Protein AF-A0A1I8ASK4-F1 (afdb_monomer)

Secondary structure (DSSP, 8-state):
------HHHHHHHHTSHHHHHHHH-TTS--EEEEEPHHHHHH-GGGGG--HHHHHTTEESS--GGGTTTPPPSSSEEEEEBTTS-EEEEEEEEEETTEEEEEETTEEBPPGGGS-SEEEETTEEEEEESS---SS--GGGTT-EEETTTTEEPPSS---GGGG-

InterPro domains:
  IPR036378 FAS1 domain superfamily [SSF82153] (8-95)

Radius of gyration: 15.22 Å; Cα contacts (8 Å, |Δi|>4): 327; chains: 1; bounding box: 35×31×41 Å

Nearest PDB structures (foldseek):
  7a3r-assembly1_A  TM=2.514E-01  e=4.918E+00  dengue virus type 1
  1of5-assembly1_B  TM=2.616E-01  e=4.077E+00  Saccharomyces cerevisiae

Sequence (164 aa):
MMMVLSHTFRSTCEFFQTCQSYLRDGNAPITVFAPVNDVFLYQPNLMYMTQTELLNHIANSQVPDIALGKRWPKQTLVRTSVQNGYIFITQFENNPGNYSYFANAGRICNHESGYSGMISGQQYLYKVCSPMGNQPYLGTALSLVNDAKGEAFPTTVVKFEDLS

Solvent-accessible surface area (backbone atoms only — not comparable to full-atom values): 9241 Å² total; per-residue (Å²): 126,76,72,89,62,32,69,58,52,45,55,54,32,65,73,34,66,72,50,39,49,61,68,67,41,39,75,45,48,23,22,36,53,44,45,36,58,67,33,43,72,80,40,56,68,66,71,70,56,49,72,68,62,56,32,48,34,26,30,62,43,65,67,67,51,73,70,67,67,55,86,65,100,52,41,24,43,38,42,47,13,72,68,77,41,72,35,29,37,31,54,43,75,81,46,97,90,40,72,48,43,24,45,12,50,7,36,43,41,64,64,91,73,78,73,29,59,52,73,30,81,41,24,39,33,34,42,17,64,34,70,64,64,89,44,60,45,75,93,51,68,64,34,53,30,40,68,91,73,75,48,73,53,72,77,55,80,81,51,79,79,77,76,115

Organism: NCBI:txid37863

Structure (mmCIF, N/CA/C/O backbone):
data_AF-A0A1I8ASK4-F1
#
_entry.id   AF-A0A1I8ASK4-F1
#
loop_
_atom_site.group_PDB
_atom_site.id
_atom_site.type_symbol
_atom_site.label_atom_id
_atom_site.label_alt_id
_atom_site.label_comp_id
_atom_site.label_asym_id
_atom_site.label_entity_id
_atom_site.label_seq_id
_atom_site.pdbx_PDB_ins_code
_atom_site.Cartn_x
_atom_site.Cartn_y
_atom_site.Cartn_z
_atom_site.occupancy
_atom_site.B_iso_or_equiv
_atom_site.auth_seq_id
_atom_site.auth_comp_id
_atom_site.auth_asym_id
_atom_site.auth_atom_id
_atom_site.pdbx_PDB_model_num
ATOM 1 N N . MET A 1 1 ? 0.583 -14.634 13.566 1.00 41.59 1 MET A N 1
ATOM 2 C CA . MET A 1 1 ? 1.734 -13.729 13.352 1.00 41.59 1 MET A CA 1
ATOM 3 C C . MET A 1 1 ? 1.151 -12.375 12.982 1.00 41.59 1 MET A C 1
ATOM 5 O O . MET A 1 1 ? 0.208 -12.367 12.211 1.00 41.59 1 MET A O 1
ATOM 9 N N . MET A 1 2 ? 1.569 -11.284 13.625 1.00 47.88 2 MET A N 1
ATOM 10 C CA . MET A 1 2 ? 0.998 -9.945 13.408 1.00 47.88 2 MET A CA 1
ATOM 11 C C . MET A 1 2 ? 1.926 -9.157 12.479 1.00 47.88 2 MET A C 1
ATOM 13 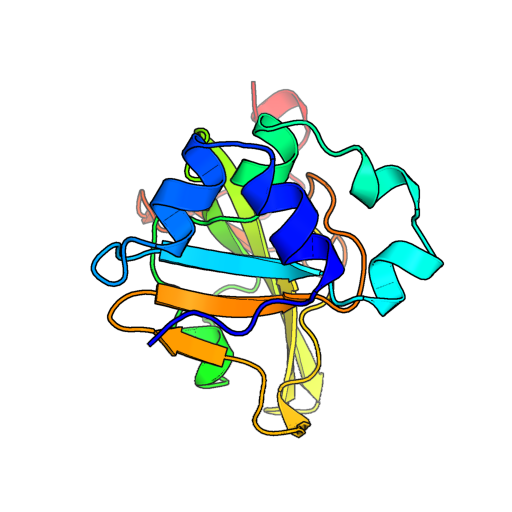O O . MET A 1 2 ? 3.145 -9.248 12.610 1.00 47.88 2 MET A O 1
ATOM 17 N N . MET A 1 3 ? 1.352 -8.417 11.535 1.00 57.53 3 MET A N 1
ATOM 18 C CA . MET A 1 3 ? 2.073 -7.594 10.565 1.00 57.53 3 MET A CA 1
ATOM 19 C C . MET A 1 3 ? 2.966 -6.553 11.279 1.00 57.53 3 MET A C 1
ATOM 21 O O . MET A 1 3 ? 2.481 -5.805 12.130 1.00 57.53 3 MET A O 1
ATOM 25 N N . VAL A 1 4 ? 4.272 -6.500 10.969 1.00 63.25 4 VAL A N 1
ATOM 26 C CA . VAL A 1 4 ? 5.210 -5.554 11.616 1.00 63.25 4 VAL A CA 1
ATOM 27 C C . VAL A 1 4 ? 5.139 -4.197 10.920 1.00 63.25 4 VAL A C 1
ATOM 29 O O . VAL A 1 4 ? 5.951 -3.843 10.063 1.00 63.25 4 VAL A O 1
ATOM 32 N N . LEU A 1 5 ? 4.111 -3.445 11.289 1.00 64.12 5 LEU A N 1
ATOM 33 C CA . LEU A 1 5 ? 3.916 -2.058 10.890 1.00 64.12 5 LEU A CA 1
ATOM 34 C C . LEU A 1 5 ? 4.902 -1.126 11.598 1.00 64.12 5 LEU A C 1
ATOM 36 O O . LEU A 1 5 ? 5.465 -1.462 12.643 1.00 64.12 5 LEU A O 1
ATOM 40 N N . SER A 1 6 ? 5.082 0.073 11.042 1.00 75.75 6 SER A N 1
ATOM 41 C CA . SER A 1 6 ? 5.744 1.150 11.772 1.00 75.75 6 SER A CA 1
ATOM 42 C C . SER A 1 6 ? 4.950 1.457 13.047 1.00 75.75 6 SER A C 1
ATOM 44 O O . SER A 1 6 ? 3.719 1.358 13.059 1.00 75.75 6 SER A O 1
ATOM 46 N N . HIS A 1 7 ? 5.651 1.769 14.139 1.00 80.19 7 HIS A N 1
ATOM 47 C CA . HIS A 1 7 ? 5.015 1.983 15.440 1.00 80.19 7 HIS A CA 1
ATOM 48 C C . HIS A 1 7 ? 3.944 3.075 15.345 1.00 80.19 7 HIS A C 1
ATOM 50 O O . HIS A 1 7 ? 2.821 2.872 15.794 1.00 80.19 7 HIS A O 1
ATOM 56 N N . THR A 1 8 ? 4.261 4.185 14.674 1.00 82.88 8 THR A N 1
ATOM 57 C CA . THR A 1 8 ? 3.343 5.320 14.539 1.00 82.88 8 THR A CA 1
ATOM 58 C C . THR A 1 8 ? 2.114 4.970 13.702 1.00 82.88 8 THR A C 1
ATOM 60 O O . THR A 1 8 ? 0.997 5.201 14.154 1.00 82.88 8 THR A O 1
ATOM 63 N N . PHE A 1 9 ? 2.281 4.339 12.532 1.00 84.75 9 PHE A N 1
ATOM 64 C CA . PHE A 1 9 ? 1.138 3.948 11.697 1.00 84.75 9 PHE A CA 1
ATOM 65 C C . PHE A 1 9 ? 0.241 2.921 12.395 1.00 84.75 9 PHE A C 1
ATOM 67 O O . PHE A 1 9 ? -0.986 3.002 12.323 1.00 84.75 9 PHE A O 1
ATOM 74 N N . ARG A 1 10 ? 0.850 1.973 13.117 1.00 84.69 10 ARG A N 1
ATOM 75 C CA . ARG A 1 10 ? 0.113 1.009 13.933 1.00 84.69 10 ARG A CA 1
ATOM 76 C C . ARG A 1 10 ? -0.721 1.715 14.997 1.00 84.69 10 ARG A C 1
ATOM 78 O O . ARG A 1 10 ? -1.899 1.400 15.111 1.00 84.69 10 ARG A O 1
ATOM 85 N N . SER A 1 11 ? -0.145 2.667 15.732 1.00 85.69 11 SER A N 1
ATOM 86 C CA . SER A 1 11 ? -0.875 3.430 16.751 1.00 85.69 11 SER A CA 1
ATOM 87 C C . SER A 1 11 ? -2.043 4.221 16.155 1.00 85.69 11 SER A C 1
ATOM 89 O O . SER A 1 11 ? -3.139 4.182 16.709 1.00 85.69 11 SER A O 1
ATOM 91 N N . THR A 1 12 ? -1.857 4.865 14.996 1.00 85.38 12 THR A N 1
ATOM 92 C CA . THR A 1 12 ? -2.951 5.557 14.289 1.00 85.38 12 THR A CA 1
ATOM 93 C C . THR A 1 12 ? -4.065 4.585 13.878 1.00 85.38 12 THR A C 1
ATOM 95 O O . THR A 1 12 ? -5.243 4.907 14.002 1.00 85.38 12 THR A O 1
ATOM 98 N N . CYS A 1 13 ? -3.724 3.366 13.451 1.00 86.06 13 CYS A N 1
ATOM 99 C CA . CYS A 1 13 ? -4.704 2.335 13.096 1.00 86.06 13 CYS A CA 1
ATOM 100 C C . CYS A 1 13 ? -5.394 1.680 14.288 1.00 86.06 13 CYS A C 1
ATOM 102 O O . CYS A 1 13 ? -6.577 1.358 14.203 1.00 86.06 13 CYS A O 1
ATOM 104 N N . GLU A 1 14 ? -4.707 1.528 15.417 1.00 86.38 14 GLU A N 1
ATOM 105 C CA . GLU A 1 14 ? -5.304 1.017 16.652 1.00 86.38 14 GLU A CA 1
ATOM 106 C C . GLU A 1 14 ? -6.364 1.966 17.232 1.00 86.38 14 GLU A C 1
ATOM 108 O O . GLU A 1 14 ? -7.246 1.498 17.951 1.00 86.38 14 GLU A O 1
ATOM 113 N N . PHE A 1 15 ? -6.338 3.255 16.873 1.00 86.94 15 PHE A N 1
ATOM 114 C CA . PHE A 1 15 ? -7.379 4.216 17.246 1.00 86.94 15 PHE A CA 1
ATOM 115 C C . PHE A 1 15 ? -8.739 3.920 16.587 1.00 86.94 15 PHE A C 1
ATOM 117 O O . PHE A 1 15 ? -9.784 4.216 17.164 1.00 86.94 15 PHE A O 1
ATOM 124 N N . PHE A 1 16 ? -8.748 3.304 15.399 1.00 89.69 16 PHE A N 1
ATOM 125 C CA . PHE A 1 16 ? -9.970 3.001 14.652 1.00 89.69 16 PHE A CA 1
ATOM 126 C C . PHE A 1 16 ? -10.240 1.496 14.617 1.00 89.69 16 PHE A C 1
ATOM 128 O O . PHE A 1 16 ? -9.511 0.732 13.981 1.00 89.69 16 PHE A O 1
ATOM 135 N N . GLN A 1 17 ? -11.352 1.065 15.221 1.00 88.62 17 GLN A N 1
ATOM 136 C CA . GLN A 1 17 ? -11.724 -0.353 15.303 1.00 88.62 17 GLN A CA 1
ATOM 137 C C . GLN A 1 17 ? -11.776 -1.038 13.925 1.00 88.62 17 GLN A C 1
ATOM 139 O O . GLN A 1 17 ? -11.321 -2.172 13.787 1.00 88.62 17 GLN A O 1
ATOM 144 N N . THR A 1 18 ? -12.263 -0.338 12.897 1.00 87.44 18 THR A N 1
ATOM 145 C CA . THR A 1 18 ? -12.324 -0.839 11.514 1.00 87.44 18 THR A CA 1
ATOM 146 C C . THR A 1 18 ? -10.940 -1.067 10.911 1.00 87.44 18 THR A C 1
ATOM 148 O O . THR A 1 18 ? -10.717 -2.051 10.219 1.00 87.44 18 THR A O 1
ATOM 151 N N . CYS A 1 19 ? -9.982 -0.174 11.162 1.00 86.62 19 CYS A N 1
ATOM 152 C CA . CYS A 1 19 ? -8.622 -0.365 10.663 1.00 86.62 19 CYS A CA 1
ATOM 153 C C . CYS A 1 19 ? -7.955 -1.542 11.391 1.00 86.62 19 CYS A C 1
ATOM 155 O O . CYS A 1 19 ? -7.345 -2.418 10.773 1.00 86.62 19 CYS A O 1
ATOM 157 N N . GLN A 1 20 ? -8.151 -1.616 12.708 1.00 87.06 20 GLN A N 1
ATOM 158 C CA . GLN A 1 20 ? -7.636 -2.704 13.525 1.00 87.06 20 GLN A CA 1
ATOM 159 C C . GLN A 1 20 ? -8.186 -4.078 13.108 1.00 87.06 20 GLN A C 1
ATOM 161 O O . GLN A 1 20 ? -7.427 -5.050 13.127 1.00 87.06 20 GLN A O 1
ATOM 166 N N . SER A 1 21 ? -9.466 -4.188 12.733 1.00 87.12 21 SER A N 1
ATOM 167 C CA . SER A 1 21 ? -10.044 -5.464 12.294 1.00 87.12 21 SER A CA 1
ATOM 168 C C . SER A 1 21 ? -9.383 -5.972 11.014 1.00 87.12 21 SER A C 1
ATOM 170 O O . SER A 1 21 ? -8.989 -7.137 10.976 1.00 87.12 21 SER A O 1
ATOM 172 N N . TYR A 1 22 ? -9.151 -5.096 10.028 1.00 86.88 22 TYR A N 1
ATOM 173 C CA . TYR A 1 22 ? -8.421 -5.460 8.811 1.00 86.88 22 TYR A CA 1
ATOM 174 C C . TYR A 1 22 ? -7.011 -5.955 9.120 1.00 86.88 22 TYR A C 1
ATOM 176 O O . TYR A 1 22 ? -6.614 -6.990 8.606 1.00 86.88 22 TYR A O 1
ATOM 184 N N . LEU A 1 23 ? -6.256 -5.289 9.997 1.00 82.88 23 LEU A N 1
ATOM 185 C CA . LEU A 1 23 ? -4.889 -5.723 10.321 1.00 82.88 23 LEU A CA 1
ATOM 186 C C . LEU A 1 23 ? -4.810 -7.020 11.139 1.00 82.88 23 LEU A C 1
ATOM 188 O O . LEU A 1 23 ? -3.769 -7.679 11.156 1.00 82.88 23 LEU A O 1
ATOM 192 N N . ARG A 1 24 ? -5.869 -7.359 11.880 1.00 84.06 24 ARG A N 1
ATOM 193 C CA . ARG A 1 24 ? -5.921 -8.577 12.701 1.00 84.06 24 ARG A CA 1
ATOM 194 C C . ARG A 1 24 ? -6.422 -9.788 11.922 1.00 84.06 24 ARG A C 1
ATOM 196 O O . ARG A 1 24 ? -6.080 -10.912 12.293 1.00 84.06 24 ARG A O 1
ATOM 203 N N . ASP A 1 25 ? -7.199 -9.579 10.864 1.00 82.94 25 ASP A N 1
ATOM 204 C CA . ASP A 1 25 ? -7.718 -10.658 10.028 1.00 82.94 25 ASP A CA 1
ATOM 205 C C . ASP A 1 25 ? -6.665 -11.182 9.042 1.00 82.94 25 ASP A C 1
ATOM 207 O O . ASP A 1 25 ? -6.680 -10.874 7.852 1.00 82.94 25 ASP A O 1
ATOM 211 N N . GLY A 1 26 ? -5.756 -12.030 9.524 1.00 75.56 26 GLY A N 1
ATOM 212 C CA . GLY A 1 26 ? -4.703 -12.635 8.699 1.00 75.56 26 GLY A CA 1
ATOM 213 C C . GLY A 1 26 ? -5.193 -13.475 7.507 1.00 75.56 26 GLY A C 1
ATOM 214 O O . GLY A 1 26 ? -4.368 -13.872 6.684 1.00 75.56 26 GLY A O 1
ATOM 215 N N . ASN A 1 27 ? -6.497 -13.746 7.388 1.00 82.31 27 ASN A N 1
ATOM 216 C CA . ASN A 1 27 ? -7.078 -14.440 6.238 1.00 82.31 27 ASN A CA 1
ATOM 217 C C . ASN A 1 27 ? -7.623 -13.482 5.170 1.00 82.31 27 ASN A C 1
ATOM 219 O O . ASN A 1 27 ? -7.941 -13.936 4.072 1.00 82.31 27 ASN A O 1
ATOM 223 N N . ALA A 1 28 ? -7.710 -12.181 5.455 1.00 83.31 28 ALA A N 1
ATOM 224 C CA . ALA A 1 28 ? -8.161 -11.191 4.489 1.00 83.31 28 ALA A CA 1
ATOM 225 C C . ALA A 1 28 ? -7.140 -11.048 3.338 1.00 83.31 28 ALA A C 1
ATOM 227 O O . ALA A 1 28 ? -5.967 -10.763 3.601 1.00 83.31 28 ALA A O 1
ATOM 228 N N . PRO A 1 29 ? -7.548 -11.199 2.063 1.00 88.12 29 PRO A N 1
ATOM 229 C CA . PRO A 1 29 ? -6.659 -11.064 0.910 1.00 88.12 29 PRO A CA 1
ATOM 230 C C . PRO A 1 29 ? -6.415 -9.586 0.566 1.00 88.12 29 PRO A C 1
ATOM 232 O O . PRO A 1 29 ? -6.837 -9.097 -0.479 1.00 88.12 29 PRO A O 1
ATOM 235 N N . ILE A 1 30 ? -5.745 -8.859 1.460 1.00 89.88 30 ILE A N 1
ATOM 236 C CA . ILE A 1 30 ? -5.521 -7.409 1.357 1.00 89.88 30 ILE A CA 1
ATOM 237 C C . ILE A 1 30 ? -4.044 -7.055 1.170 1.00 89.88 30 ILE A C 1
ATOM 239 O O . ILE A 1 30 ? -3.144 -7.846 1.467 1.00 89.88 30 ILE A O 1
ATOM 243 N N . THR A 1 31 ? -3.794 -5.824 0.725 1.00 90.75 31 THR A N 1
ATOM 244 C CA . THR A 1 31 ? -2.453 -5.229 0.695 1.00 90.75 31 THR A CA 1
ATOM 245 C C . THR A 1 31 ? -2.448 -3.920 1.470 1.00 90.75 31 THR A C 1
ATOM 247 O O . THR A 1 31 ? -3.224 -3.023 1.168 1.00 90.75 31 THR A O 1
ATOM 250 N N . VAL A 1 32 ? -1.558 -3.787 2.446 1.00 91.06 32 VAL A N 1
ATOM 251 C CA . VAL A 1 32 ? -1.404 -2.601 3.290 1.00 91.06 32 VAL A CA 1
ATOM 252 C C . VAL A 1 32 ? -0.182 -1.810 2.832 1.00 91.06 32 VAL A C 1
ATOM 254 O O . VAL A 1 32 ? 0.914 -2.359 2.736 1.00 91.06 32 VAL A O 1
ATOM 257 N N . PHE A 1 33 ? -0.350 -0.513 2.593 1.00 91.00 33 PHE A N 1
ATOM 258 C CA . PHE A 1 33 ? 0.721 0.433 2.283 1.00 91.00 33 PHE A CA 1
ATOM 259 C C . PHE A 1 33 ? 0.989 1.320 3.500 1.00 91.00 33 PHE A C 1
ATOM 261 O O . PHE A 1 33 ? 0.333 2.341 3.697 1.00 91.00 33 PHE A O 1
ATOM 268 N N . ALA A 1 34 ? 1.945 0.928 4.340 1.00 90.00 34 ALA A N 1
ATOM 269 C CA . ALA A 1 34 ? 2.195 1.578 5.624 1.00 90.00 34 ALA A CA 1
ATOM 270 C C . ALA A 1 34 ? 3.372 2.564 5.555 1.00 90.00 34 ALA A C 1
ATOM 272 O O . ALA A 1 34 ? 4.509 2.130 5.339 1.00 90.00 34 ALA A O 1
ATOM 273 N N . PRO A 1 35 ? 3.159 3.868 5.799 1.00 90.00 35 PRO A N 1
ATOM 274 C CA . PRO A 1 35 ? 4.245 4.823 5.967 1.00 90.00 35 PRO A CA 1
ATOM 275 C C . PRO A 1 35 ? 5.205 4.417 7.093 1.00 90.00 35 PRO A C 1
ATOM 277 O O . PRO A 1 35 ? 4.783 3.970 8.166 1.00 90.00 35 PRO A O 1
ATOM 280 N N . VAL A 1 36 ? 6.510 4.567 6.868 1.00 88.50 36 VAL A N 1
ATOM 281 C CA . VAL A 1 36 ? 7.527 4.380 7.918 1.00 88.50 36 VAL A CA 1
ATOM 282 C C . VAL A 1 36 ? 7.528 5.553 8.897 1.00 88.50 36 VAL A C 1
ATOM 284 O O . VAL A 1 36 ? 7.038 6.632 8.573 1.00 88.50 36 VAL A O 1
ATOM 287 N N . ASN A 1 37 ? 8.099 5.355 10.090 1.00 85.88 37 ASN A N 1
ATOM 288 C CA . ASN A 1 37 ? 8.135 6.378 11.142 1.00 85.88 37 ASN A CA 1
ATOM 289 C C . ASN A 1 37 ? 8.701 7.720 10.639 1.00 85.88 37 ASN A C 1
ATOM 291 O O . ASN A 1 37 ? 8.152 8.765 10.972 1.00 85.88 37 ASN A O 1
ATOM 295 N N . ASP A 1 38 ? 9.726 7.689 9.783 1.00 84.69 38 ASP A N 1
ATOM 296 C CA . ASP A 1 38 ? 10.369 8.894 9.245 1.00 84.69 38 ASP A CA 1
ATOM 297 C C . ASP A 1 38 ? 9.400 9.775 8.447 1.00 84.69 38 ASP A C 1
ATOM 299 O O . ASP A 1 38 ? 9.481 10.999 8.501 1.00 84.69 38 ASP A O 1
ATOM 303 N N . VAL A 1 39 ? 8.415 9.180 7.765 1.00 85.88 39 VAL A N 1
ATOM 304 C CA . VAL A 1 39 ? 7.399 9.942 7.022 1.00 85.88 39 VAL A CA 1
ATOM 305 C C . VAL A 1 39 ? 6.572 10.814 7.970 1.00 85.88 39 VAL A C 1
ATOM 307 O O . VAL A 1 39 ? 6.237 11.943 7.622 1.00 85.88 39 VAL A O 1
ATOM 310 N N . PHE A 1 40 ? 6.304 10.343 9.190 1.00 85.62 40 PHE A N 1
ATOM 311 C CA . PHE A 1 40 ? 5.589 11.118 10.208 1.00 85.62 40 PHE A CA 1
ATOM 312 C C . PHE A 1 40 ? 6.441 12.238 10.818 1.00 85.62 40 PHE A C 1
ATOM 314 O O . PHE A 1 40 ? 5.878 13.181 11.366 1.00 85.62 40 PHE A O 1
ATOM 321 N N . LEU A 1 41 ? 7.776 12.165 10.721 1.00 84.38 41 LEU A N 1
ATOM 322 C CA . LEU A 1 41 ? 8.660 13.254 11.153 1.00 84.38 41 LEU A CA 1
ATOM 323 C C . LEU A 1 41 ? 8.594 14.435 10.179 1.00 84.38 41 LEU A C 1
ATOM 325 O O . LEU A 1 41 ? 8.554 15.584 10.609 1.00 84.38 41 LEU A O 1
ATOM 329 N N . TYR A 1 42 ? 8.553 14.152 8.874 1.00 80.81 42 TYR A N 1
ATOM 330 C CA . TYR A 1 42 ? 8.489 15.185 7.836 1.00 80.81 42 TYR A CA 1
ATOM 331 C C . TYR A 1 42 ? 7.061 15.656 7.536 1.00 80.81 42 TYR A C 1
ATOM 333 O O . TYR A 1 42 ? 6.876 16.800 7.130 1.00 80.81 42 TYR A O 1
ATOM 341 N N . GLN A 1 43 ? 6.057 14.801 7.754 1.00 85.00 43 GLN A N 1
ATOM 342 C CA . GLN A 1 43 ? 4.640 15.116 7.575 1.00 85.00 43 GLN A CA 1
ATOM 343 C C . GLN A 1 43 ? 3.844 14.742 8.841 1.00 85.00 43 GLN A C 1
ATOM 345 O O . GLN A 1 43 ? 3.121 13.740 8.855 1.00 85.00 43 GLN A O 1
ATOM 350 N N . PRO A 1 44 ? 3.930 15.551 9.913 1.00 84.31 44 PRO A N 1
ATOM 351 C CA . PRO A 1 44 ? 3.295 15.247 11.200 1.00 84.31 44 PRO A CA 1
ATOM 352 C C . PRO A 1 44 ? 1.766 15.175 11.120 1.00 84.31 44 PRO A C 1
ATOM 354 O O . PRO A 1 44 ? 1.138 14.465 11.902 1.00 84.31 44 PRO A O 1
ATOM 357 N N . ASN A 1 45 ? 1.162 15.835 10.127 1.00 85.75 45 ASN A N 1
ATOM 358 C CA . ASN A 1 45 ? -0.282 15.801 9.889 1.00 85.75 45 ASN A CA 1
ATOM 359 C C . ASN A 1 45 ? -0.816 14.379 9.643 1.00 85.75 45 ASN A C 1
ATOM 361 O O . ASN A 1 45 ? -1.983 14.118 9.919 1.00 85.75 45 ASN A O 1
ATOM 365 N N . LEU A 1 46 ? 0.033 13.441 9.200 1.00 84.38 46 LEU A N 1
ATOM 366 C CA . LEU A 1 46 ? -0.352 12.037 9.022 1.00 84.38 46 LEU A CA 1
ATOM 367 C C . LEU A 1 46 ? -0.726 11.340 10.337 1.00 84.38 46 LEU A C 1
ATOM 369 O O . LEU A 1 46 ? -1.424 10.331 10.314 1.00 84.38 46 LEU A O 1
ATOM 373 N N . MET A 1 47 ? -0.300 11.859 11.493 1.00 83.38 47 MET A N 1
ATOM 374 C CA . MET A 1 47 ? -0.747 11.318 12.782 1.00 83.38 47 MET A CA 1
ATOM 375 C C . MET A 1 47 ? -2.242 11.561 13.032 1.00 83.38 47 MET A C 1
ATOM 377 O O . MET A 1 47 ? -2.850 10.827 13.806 1.00 83.38 47 MET A O 1
ATOM 381 N N . TYR A 1 48 ? -2.827 12.557 12.362 1.00 86.94 48 TYR A N 1
ATOM 382 C CA . TYR A 1 48 ? -4.221 12.975 12.517 1.00 86.94 48 TYR A CA 1
ATOM 383 C C . TYR A 1 48 ? -5.110 12.524 11.352 1.00 86.94 48 TYR A C 1
ATOM 385 O O . TYR A 1 48 ? -6.170 13.108 11.133 1.00 86.94 48 TYR A O 1
ATOM 393 N N . MET A 1 49 ? -4.686 11.502 10.600 1.00 88.62 49 MET A N 1
ATOM 394 C CA . MET A 1 49 ? -5.510 10.927 9.539 1.00 88.62 49 MET A CA 1
ATOM 395 C C . MET A 1 49 ? -6.866 10.480 10.084 1.00 88.62 49 MET A C 1
ATOM 397 O O . MET A 1 49 ? -6.972 9.819 11.121 1.00 88.62 49 MET A O 1
ATOM 401 N N . THR A 1 50 ? -7.909 10.808 9.337 1.00 90.19 50 THR A N 1
ATOM 402 C CA . THR A 1 50 ? -9.250 10.273 9.546 1.00 90.19 50 THR A CA 1
ATOM 403 C C . THR A 1 50 ? -9.281 8.771 9.260 1.00 90.19 50 THR A C 1
ATOM 405 O O . THR A 1 50 ? -8.428 8.231 8.552 1.00 90.19 50 THR A O 1
ATOM 408 N N . GLN A 1 51 ? -10.319 8.082 9.745 1.00 88.75 51 GLN A N 1
ATOM 409 C CA . GLN A 1 51 ? -10.529 6.669 9.418 1.00 88.75 51 GLN A CA 1
ATOM 410 C C . GLN A 1 51 ? -10.540 6.436 7.899 1.00 88.75 51 GLN A C 1
ATOM 412 O O . GLN A 1 51 ? -9.955 5.471 7.422 1.00 88.75 51 GLN A O 1
ATOM 417 N N . THR A 1 52 ? -11.185 7.323 7.138 1.00 89.81 52 THR A N 1
ATOM 418 C CA . THR A 1 52 ? -11.285 7.221 5.676 1.00 89.81 52 THR A CA 1
ATOM 419 C C . THR A 1 52 ? -9.915 7.293 5.012 1.00 89.81 52 THR A C 1
ATOM 421 O O . THR A 1 52 ? -9.597 6.449 4.176 1.00 89.81 52 THR A O 1
ATOM 424 N N . GLU A 1 53 ? -9.094 8.271 5.397 1.00 89.50 53 GLU A N 1
ATOM 425 C CA . GLU A 1 53 ? -7.733 8.418 4.871 1.00 89.50 53 GLU A CA 1
ATOM 426 C C . GLU A 1 53 ? -6.891 7.196 5.212 1.00 89.50 53 GLU A C 1
ATOM 428 O O . GLU A 1 53 ? -6.237 6.638 4.337 1.00 89.50 53 GLU A O 1
ATOM 433 N N . LEU A 1 54 ? -6.992 6.708 6.447 1.00 89.44 54 LEU A N 1
ATOM 434 C CA . LEU A 1 54 ? -6.238 5.548 6.886 1.00 89.44 54 LEU A CA 1
ATOM 435 C C . LEU A 1 54 ? -6.640 4.264 6.147 1.00 89.44 54 LEU A C 1
ATOM 437 O O . LEU A 1 54 ? -5.780 3.485 5.743 1.00 89.44 54 LEU A O 1
ATOM 441 N N . LEU A 1 55 ? -7.935 4.046 5.919 1.00 91.25 55 LEU A N 1
ATOM 442 C CA . LEU A 1 55 ? -8.422 2.893 5.158 1.00 91.25 55 LEU A CA 1
ATOM 443 C C . LEU A 1 55 ? -8.046 2.973 3.666 1.00 91.25 55 LEU A C 1
ATOM 445 O O . LEU A 1 55 ? -7.931 1.936 3.014 1.00 91.25 55 LEU A O 1
ATOM 449 N N . ASN A 1 56 ? -7.758 4.164 3.129 1.00 91.25 56 ASN A N 1
ATOM 450 C CA . ASN A 1 56 ? -7.207 4.316 1.777 1.00 91.25 56 ASN A CA 1
ATOM 451 C C . ASN A 1 56 ? -5.754 3.835 1.637 1.00 91.25 56 ASN A C 1
ATOM 453 O O . ASN A 1 56 ? -5.273 3.689 0.515 1.00 91.25 56 ASN A O 1
ATOM 457 N N . HIS A 1 57 ? -5.077 3.501 2.738 1.00 91.75 57 HIS A N 1
ATOM 458 C CA . HIS A 1 57 ? -3.796 2.790 2.707 1.00 91.75 57 HIS A CA 1
ATOM 459 C C . HIS A 1 57 ? -3.944 1.274 2.521 1.00 91.75 57 HIS A C 1
ATOM 461 O O . HIS A 1 57 ? -2.938 0.574 2.399 1.00 91.75 57 HIS A O 1
ATOM 467 N N . ILE A 1 58 ? -5.167 0.738 2.518 1.00 92.06 58 ILE A N 1
ATOM 468 C CA . ILE A 1 58 ? -5.418 -0.703 2.460 1.00 92.06 58 ILE A CA 1
ATOM 469 C C . ILE A 1 58 ? -6.147 -1.026 1.158 1.00 92.06 58 ILE A C 1
ATOM 471 O O . ILE A 1 58 ? -7.312 -0.674 0.988 1.00 92.06 58 ILE A O 1
ATOM 475 N N . ALA A 1 59 ? -5.476 -1.722 0.243 1.00 91.69 59 ALA A N 1
ATOM 476 C CA . ALA A 1 59 ? -6.102 -2.296 -0.940 1.00 91.69 59 ALA A CA 1
ATOM 477 C C . ALA A 1 59 ? -6.928 -3.525 -0.558 1.00 91.69 59 ALA A C 1
ATOM 479 O O . ALA A 1 59 ? -6.471 -4.381 0.201 1.00 91.69 59 ALA A O 1
ATOM 480 N N . ASN A 1 60 ? -8.105 -3.662 -1.161 1.00 91.38 60 ASN A N 1
ATOM 481 C CA . ASN A 1 60 ? -9.004 -4.803 -0.971 1.00 91.38 60 ASN A CA 1
ATOM 482 C C . ASN A 1 60 ? -8.559 -6.087 -1.708 1.00 91.38 60 ASN A C 1
ATOM 484 O O . ASN A 1 60 ? -9.355 -7.004 -1.887 1.00 91.38 60 ASN A O 1
ATOM 488 N N . SER A 1 61 ? -7.319 -6.124 -2.195 1.00 89.50 61 SER A N 1
ATOM 489 C CA . SER A 1 61 ? -6.754 -7.219 -2.982 1.00 89.50 61 SER A CA 1
ATOM 490 C C . SER A 1 61 ? -5.258 -7.370 -2.714 1.00 89.50 61 SER A C 1
ATOM 492 O O . SER A 1 61 ? -4.575 -6.434 -2.283 1.00 89.50 61 SER A O 1
ATOM 494 N N . GLN A 1 62 ? -4.733 -8.560 -2.996 1.00 87.81 62 GLN A N 1
ATOM 495 C CA . GLN A 1 62 ? -3.306 -8.856 -2.921 1.00 87.81 62 GLN A CA 1
ATOM 496 C C . GLN A 1 62 ? -2.558 -8.272 -4.125 1.00 87.81 62 GLN A C 1
ATOM 498 O O . GLN A 1 62 ? -3.014 -8.362 -5.267 1.00 87.81 62 GLN A O 1
ATOM 503 N N . VAL A 1 63 ? -1.371 -7.720 -3.882 1.00 85.56 63 VAL A N 1
ATOM 504 C CA . VAL A 1 63 ? -0.464 -7.242 -4.933 1.00 85.56 63 VAL A CA 1
ATOM 505 C C . VAL A 1 63 ? 0.906 -7.897 -4.741 1.00 85.56 63 VAL A C 1
ATOM 507 O O . VAL A 1 63 ? 1.831 -7.245 -4.261 1.00 85.56 63 VAL A O 1
ATOM 510 N N . PRO A 1 64 ? 1.064 -9.195 -5.062 1.00 81.62 64 PRO A N 1
ATOM 511 C CA . PRO A 1 64 ? 2.315 -9.927 -4.830 1.00 81.62 64 PRO A CA 1
ATOM 512 C C . PRO A 1 64 ? 3.459 -9.468 -5.742 1.00 81.62 64 PRO A C 1
ATOM 514 O O . PRO A 1 64 ? 4.631 -9.605 -5.395 1.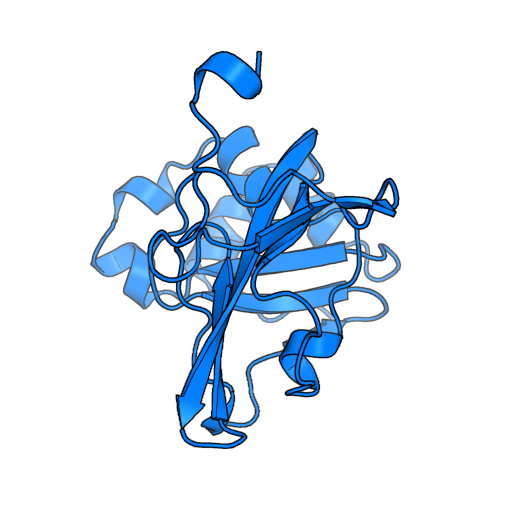00 81.62 64 PRO A O 1
ATOM 517 N N . ASP A 1 65 ? 3.131 -8.900 -6.902 1.00 78.06 65 ASP A N 1
ATOM 518 C CA . ASP A 1 65 ? 4.103 -8.624 -7.958 1.00 78.06 65 ASP A CA 1
ATOM 519 C C . ASP A 1 65 ? 5.184 -7.600 -7.567 1.00 78.06 65 ASP A C 1
ATOM 521 O O . ASP A 1 65 ? 6.298 -7.667 -8.089 1.00 78.06 65 ASP A O 1
ATOM 525 N N . ILE A 1 66 ? 4.884 -6.693 -6.627 1.00 80.00 66 ILE A N 1
ATOM 526 C CA . ILE A 1 66 ? 5.846 -5.705 -6.108 1.00 80.00 66 ILE A CA 1
ATOM 527 C C . ILE A 1 66 ? 6.990 -6.421 -5.378 1.00 80.00 66 ILE A C 1
ATOM 529 O O . ILE A 1 66 ? 8.159 -6.100 -5.587 1.00 80.00 66 ILE A O 1
ATOM 533 N N . ALA A 1 67 ? 6.671 -7.426 -4.553 1.00 73.56 67 ALA A N 1
ATOM 534 C CA . ALA A 1 67 ? 7.674 -8.227 -3.852 1.00 73.56 67 ALA A CA 1
ATOM 535 C C . ALA A 1 67 ? 8.508 -9.084 -4.821 1.00 73.56 67 ALA A C 1
ATOM 537 O O . ALA A 1 67 ? 9.699 -9.296 -4.597 1.00 73.56 67 ALA A O 1
ATOM 538 N N . LEU A 1 68 ? 7.900 -9.538 -5.919 1.00 73.12 68 LEU A N 1
ATOM 539 C CA . LEU A 1 68 ? 8.549 -10.383 -6.924 1.00 73.12 68 LEU A CA 1
ATOM 540 C C . LEU A 1 68 ? 9.421 -9.602 -7.919 1.00 73.12 68 LEU A C 1
ATOM 542 O O . LEU A 1 68 ? 10.076 -10.222 -8.753 1.00 73.12 68 LEU A O 1
ATOM 546 N N . GLY A 1 69 ? 9.426 -8.264 -7.870 1.00 70.88 69 GLY A N 1
ATOM 547 C CA . GLY A 1 69 ? 10.184 -7.444 -8.821 1.00 70.88 69 GLY A CA 1
ATOM 548 C C . GLY A 1 69 ? 9.748 -7.660 -10.275 1.00 70.88 69 GLY A C 1
ATOM 549 O O . GLY A 1 69 ? 10.536 -7.472 -11.202 1.00 70.88 69 GLY A O 1
ATOM 550 N N . LYS A 1 70 ? 8.509 -8.114 -10.485 1.00 71.62 70 LYS A N 1
ATOM 551 C CA . LYS A 1 70 ? 8.020 -8.522 -11.799 1.00 71.62 70 LYS A CA 1
ATOM 552 C C . LYS A 1 70 ? 7.798 -7.288 -12.668 1.00 71.62 70 LYS A C 1
ATOM 554 O O . LYS A 1 70 ? 7.098 -6.360 -12.271 1.00 71.62 70 LYS A O 1
ATOM 559 N N . ARG A 1 71 ? 8.327 -7.303 -13.893 1.00 76.94 71 ARG A N 1
ATOM 560 C CA . ARG A 1 71 ? 7.998 -6.280 -14.891 1.00 76.94 71 ARG A CA 1
ATOM 561 C C . ARG A 1 71 ? 6.506 -6.324 -15.192 1.00 76.94 71 ARG A C 1
ATOM 563 O O . ARG A 1 71 ? 5.981 -7.378 -15.566 1.00 76.94 71 ARG A O 1
ATOM 570 N N . TRP A 1 72 ? 5.834 -5.191 -15.070 1.00 77.12 72 TRP A N 1
ATOM 571 C CA . TRP A 1 72 ? 4.438 -5.089 -15.449 1.00 77.12 72 TRP A CA 1
ATOM 572 C C . TRP A 1 72 ? 4.297 -4.746 -16.929 1.00 77.12 72 TRP A C 1
ATOM 574 O O . TRP A 1 72 ? 5.071 -3.951 -17.463 1.00 77.12 72 TRP A O 1
ATOM 584 N N . PRO A 1 73 ? 3.290 -5.319 -17.611 1.00 68.62 73 PRO A N 1
ATOM 585 C CA . PRO A 1 73 ? 2.961 -4.919 -18.975 1.00 68.62 73 PRO A CA 1
ATOM 586 C C . PRO A 1 73 ? 2.440 -3.473 -19.042 1.00 68.62 73 PRO A C 1
ATOM 588 O O . PRO A 1 73 ? 2.468 -2.864 -20.106 1.00 68.62 73 PRO A O 1
ATOM 591 N N . LYS A 1 74 ? 1.961 -2.925 -17.916 1.00 68.56 74 LYS A N 1
ATOM 592 C CA . LYS A 1 74 ? 1.399 -1.577 -17.776 1.00 68.56 74 LYS A CA 1
ATOM 593 C C . LYS A 1 74 ? 2.068 -0.871 -16.601 1.00 68.56 74 LYS A C 1
ATOM 595 O O . LYS A 1 74 ? 2.268 -1.482 -15.556 1.00 68.56 74 LYS A O 1
ATOM 600 N N . GLN A 1 75 ? 2.399 0.408 -16.772 1.00 76.31 75 GLN A N 1
ATOM 601 C CA . GLN A 1 75 ? 3.169 1.164 -15.779 1.00 76.31 75 GLN A CA 1
ATOM 602 C C . GLN A 1 75 ? 2.369 1.492 -14.518 1.00 76.31 75 GLN A C 1
ATOM 604 O O . GLN A 1 75 ? 2.975 1.610 -13.464 1.00 76.31 75 GLN A O 1
ATOM 609 N N . THR A 1 76 ? 1.038 1.613 -14.580 1.00 81.62 76 THR A N 1
ATOM 610 C CA . THR A 1 76 ? 0.218 1.853 -13.384 1.00 81.62 76 THR A CA 1
ATOM 611 C C . THR A 1 76 ? -0.920 0.843 -13.258 1.00 81.62 76 THR A C 1
ATOM 613 O O . THR A 1 76 ? -1.765 0.717 -14.145 1.00 81.62 76 THR A O 1
ATOM 616 N N . LEU A 1 77 ? -0.967 0.155 -12.118 1.00 84.19 77 LEU A N 1
ATOM 617 C CA . LEU A 1 77 ? -2.087 -0.669 -11.681 1.00 84.19 77 LEU A CA 1
ATOM 618 C C . LEU A 1 77 ? -3.047 0.166 -10.839 1.00 84.19 77 LEU A C 1
ATOM 620 O O . LEU A 1 77 ? -2.627 0.851 -9.911 1.00 84.19 77 LEU A O 1
ATOM 624 N N . VAL A 1 78 ? -4.344 0.063 -11.109 1.00 85.50 78 VAL A N 1
ATOM 625 C CA . VAL A 1 78 ? -5.377 0.623 -10.233 1.00 85.50 78 VAL A CA 1
ATOM 626 C C . VAL A 1 78 ? -5.972 -0.500 -9.390 1.00 85.50 78 VAL A C 1
ATOM 628 O O . VAL A 1 78 ? -6.296 -1.582 -9.894 1.00 85.50 78 VAL A O 1
ATOM 631 N N . ARG A 1 79 ? -6.076 -0.248 -8.087 1.00 87.81 79 ARG A N 1
ATOM 632 C CA . ARG A 1 79 ? -6.721 -1.101 -7.087 1.00 87.81 79 ARG A CA 1
ATOM 633 C C . ARG A 1 79 ? -7.778 -0.312 -6.337 1.00 87.81 79 ARG A C 1
ATOM 635 O O . ARG A 1 79 ? -7.714 0.912 -6.275 1.00 87.81 79 ARG A O 1
ATOM 642 N N . THR A 1 80 ? -8.734 -1.017 -5.753 1.00 88.88 80 THR A N 1
ATOM 643 C CA . THR A 1 80 ? -9.745 -0.410 -4.890 1.00 88.88 80 THR A CA 1
ATOM 644 C C . THR A 1 80 ? -9.278 -0.506 -3.440 1.00 88.88 80 THR A C 1
ATOM 646 O O . THR A 1 80 ? -8.733 -1.532 -3.024 1.00 88.88 80 THR A O 1
ATOM 649 N N . SER A 1 81 ? -9.442 0.562 -2.664 1.00 89.88 81 SER A N 1
ATOM 650 C CA . SER A 1 81 ? -9.208 0.508 -1.223 1.00 89.88 81 SER A CA 1
ATOM 651 C C . SER A 1 81 ? -10.371 -0.187 -0.515 1.00 89.88 81 SER A C 1
ATOM 653 O O . SER A 1 81 ? -11.474 -0.296 -1.051 1.00 89.88 81 SER A O 1
ATOM 655 N N . VAL A 1 82 ? -10.174 -0.620 0.726 1.00 89.38 82 VAL A N 1
ATOM 656 C CA . VAL A 1 82 ? -11.265 -1.175 1.551 1.00 89.38 82 VAL A CA 1
ATOM 657 C C . VAL A 1 82 ? -12.363 -0.149 1.880 1.00 89.38 82 VAL A C 1
ATOM 659 O O . VAL A 1 82 ? -13.424 -0.525 2.367 1.00 89.38 82 VAL A O 1
ATOM 662 N N . GLN A 1 83 ? -12.124 1.134 1.590 1.00 87.75 83 GLN A N 1
ATOM 663 C CA . GLN A 1 83 ? -13.067 2.244 1.749 1.00 87.75 83 GLN A CA 1
ATOM 664 C C . GLN A 1 83 ? -13.707 2.678 0.416 1.00 87.75 83 GLN A C 1
ATOM 666 O O . GLN A 1 83 ? -14.268 3.767 0.325 1.00 87.75 83 GLN A O 1
ATOM 671 N N . ASN A 1 84 ? -13.626 1.848 -0.631 1.00 82.44 84 ASN A N 1
ATOM 672 C CA . ASN A 1 84 ? -14.086 2.157 -1.994 1.00 82.44 84 ASN A CA 1
ATOM 673 C C . ASN A 1 84 ? -13.369 3.350 -2.661 1.00 82.44 84 ASN A C 1
ATOM 67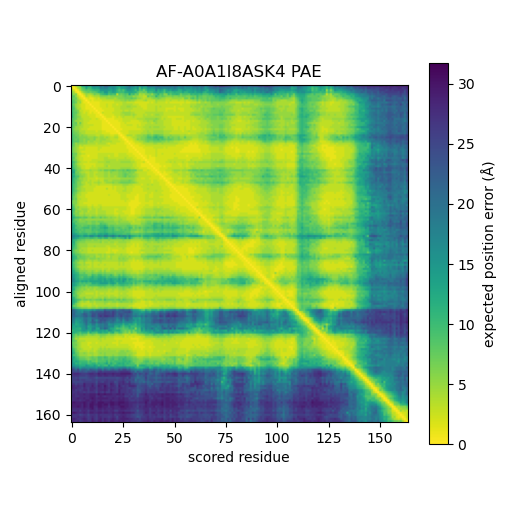5 O O . ASN A 1 84 ? -13.885 3.935 -3.610 1.00 82.44 84 ASN A O 1
ATOM 679 N N . GLY A 1 85 ? -12.173 3.706 -2.189 1.00 84.06 85 GLY A N 1
ATOM 680 C CA . GLY A 1 85 ? -11.271 4.634 -2.870 1.00 84.06 85 GLY A CA 1
ATOM 681 C C . GLY A 1 85 ? -10.405 3.930 -3.917 1.00 84.06 85 GLY A C 1
ATOM 682 O O . GLY A 1 85 ? -10.507 2.718 -4.117 1.00 84.06 85 GLY A O 1
ATOM 683 N N . TYR A 1 86 ? -9.507 4.679 -4.556 1.00 86.06 86 TYR A N 1
ATOM 684 C CA . TYR A 1 86 ? -8.537 4.135 -5.508 1.00 86.06 86 TYR A CA 1
ATOM 685 C C . TYR A 1 86 ? -7.114 4.180 -4.950 1.00 86.06 86 TYR A C 1
ATOM 687 O O . TYR A 1 86 ? -6.685 5.166 -4.347 1.00 86.06 86 TYR A O 1
ATOM 695 N N . ILE A 1 87 ? -6.378 3.099 -5.190 1.00 88.88 87 ILE A N 1
ATOM 696 C CA . ILE A 1 87 ? -4.943 2.996 -4.960 1.00 88.88 87 ILE A CA 1
ATOM 697 C C . ILE A 1 87 ? -4.278 2.782 -6.314 1.00 88.88 87 ILE A C 1
ATOM 699 O O . ILE A 1 87 ? -4.410 1.731 -6.943 1.00 88.88 87 ILE A O 1
ATOM 703 N N . PHE A 1 88 ? -3.565 3.802 -6.759 1.00 88.44 88 PHE A N 1
ATOM 704 C CA . PHE A 1 88 ? -2.750 3.808 -7.957 1.00 88.44 88 PHE A CA 1
ATOM 705 C C . PHE A 1 88 ? -1.354 3.326 -7.603 1.00 88.44 88 PHE A C 1
ATOM 707 O O . PHE A 1 88 ? -0.634 3.991 -6.857 1.00 88.44 88 PHE A O 1
ATOM 714 N N . ILE A 1 89 ? -0.970 2.176 -8.138 1.00 87.81 89 ILE A N 1
ATOM 715 C CA . ILE A 1 89 ? 0.347 1.597 -7.941 1.00 87.81 89 ILE A CA 1
ATOM 716 C C . ILE A 1 89 ? 1.127 1.737 -9.236 1.00 87.81 89 ILE A C 1
ATOM 718 O O . ILE A 1 89 ? 0.849 1.055 -10.216 1.00 87.81 89 ILE A O 1
ATOM 722 N N . THR A 1 90 ? 2.102 2.625 -9.241 1.00 86.06 90 THR A N 1
ATOM 723 C CA . THR A 1 90 ? 2.949 2.920 -10.388 1.00 86.06 90 THR A CA 1
ATOM 724 C C . THR A 1 90 ? 4.272 2.168 -10.272 1.00 86.06 90 THR A C 1
ATOM 726 O O . THR A 1 90 ? 4.915 2.229 -9.227 1.00 86.06 90 THR A O 1
ATOM 729 N N . GLN A 1 91 ? 4.712 1.535 -11.356 1.00 83.88 91 GLN A N 1
ATOM 730 C CA . GLN A 1 91 ? 6.045 0.980 -11.561 1.00 83.88 91 GLN A CA 1
ATOM 731 C C . GLN A 1 91 ? 6.876 1.917 -12.450 1.00 83.88 91 GLN A C 1
ATOM 733 O O . GLN A 1 91 ? 6.435 2.333 -13.522 1.00 83.88 91 GLN A O 1
ATOM 738 N N . PHE A 1 92 ? 8.104 2.204 -12.025 1.00 78.19 92 PHE A N 1
ATOM 739 C CA . PHE A 1 92 ? 9.086 2.974 -12.782 1.00 78.19 92 PHE A CA 1
ATOM 740 C C . PHE A 1 92 ? 10.392 2.187 -12.893 1.00 78.19 92 PHE A C 1
ATOM 742 O O . PHE A 1 92 ? 10.938 1.752 -11.884 1.00 78.19 92 PHE A O 1
ATOM 749 N N . GLU A 1 93 ? 10.901 2.001 -14.107 1.00 76.75 93 GLU A N 1
ATOM 750 C CA . GLU A 1 93 ? 12.190 1.344 -14.338 1.00 76.75 93 GLU A CA 1
ATOM 751 C C . GLU A 1 93 ? 13.318 2.372 -14.173 1.00 76.75 93 GLU A C 1
ATOM 753 O O . GLU A 1 93 ? 13.463 3.272 -14.996 1.00 76.75 93 GLU A O 1
ATOM 758 N N . ASN A 1 94 ? 14.096 2.267 -13.090 1.00 70.75 94 ASN A N 1
ATOM 759 C CA . ASN A 1 94 ? 15.217 3.184 -12.842 1.00 70.75 94 ASN A CA 1
ATOM 760 C C . ASN A 1 94 ? 16.426 2.824 -13.713 1.00 70.75 94 ASN A C 1
ATOM 762 O O . ASN A 1 94 ? 17.120 3.702 -14.210 1.00 70.75 94 ASN A O 1
ATOM 766 N N . ASN A 1 95 ? 16.673 1.520 -13.847 1.00 68.44 95 ASN A N 1
ATOM 767 C CA . ASN A 1 95 ? 17.728 0.892 -14.638 1.00 68.44 95 ASN A CA 1
ATOM 768 C C . ASN A 1 95 ? 17.164 -0.420 -15.205 1.00 68.44 95 ASN A C 1
ATOM 770 O O . ASN A 1 95 ? 16.220 -0.944 -14.610 1.00 68.44 95 ASN A O 1
ATOM 774 N N . PRO A 1 96 ? 17.739 -0.994 -16.276 1.00 74.44 96 PRO A N 1
ATOM 775 C CA . PRO A 1 96 ? 17.272 -2.260 -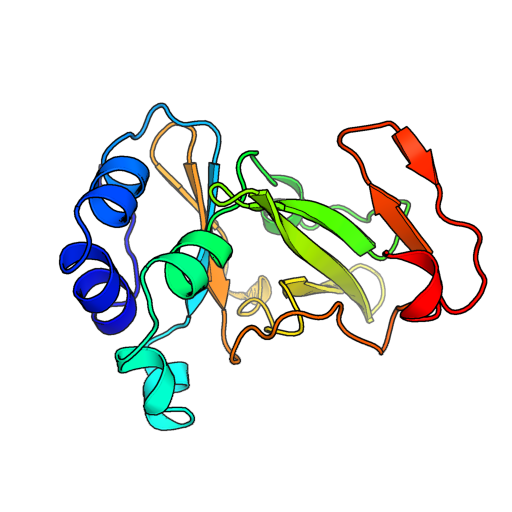16.839 1.00 74.44 96 PRO A CA 1
ATOM 776 C C . PRO A 1 96 ? 17.082 -3.344 -15.766 1.00 74.44 96 PRO A C 1
ATOM 778 O O . PRO A 1 96 ? 18.049 -3.782 -15.140 1.00 74.44 96 PRO A O 1
ATOM 781 N N . GLY A 1 97 ? 15.832 -3.750 -15.528 1.00 70.12 97 GLY A N 1
ATOM 782 C CA . GLY A 1 97 ? 15.478 -4.760 -14.520 1.00 70.12 97 GLY A CA 1
ATOM 783 C C . GLY A 1 97 ? 15.412 -4.286 -13.057 1.00 70.12 97 GLY A C 1
ATOM 784 O O . GLY A 1 97 ? 15.136 -5.108 -12.184 1.00 70.12 97 GLY A O 1
ATOM 785 N N . ASN A 1 98 ? 15.620 -2.996 -12.770 1.00 74.88 98 ASN A N 1
ATOM 786 C CA . ASN A 1 98 ? 15.443 -2.394 -11.442 1.00 74.88 98 ASN A CA 1
ATOM 787 C C . ASN A 1 98 ? 14.222 -1.462 -11.439 1.00 74.88 98 ASN A C 1
ATOM 789 O O . ASN A 1 98 ? 14.213 -0.427 -12.111 1.00 74.88 98 ASN A O 1
ATOM 793 N N . TYR A 1 99 ? 13.214 -1.814 -10.638 1.00 78.62 99 TYR A N 1
ATOM 794 C CA . TYR A 1 99 ? 11.934 -1.117 -10.587 1.00 78.62 99 TYR A CA 1
ATOM 795 C C . TYR A 1 99 ? 11.701 -0.418 -9.242 1.00 78.62 99 TYR A C 1
ATOM 797 O O . TYR A 1 99 ? 11.724 -1.042 -8.182 1.00 78.62 99 TYR A O 1
ATOM 805 N N . SER A 1 100 ? 11.395 0.876 -9.299 1.00 81.12 100 SER A N 1
ATOM 806 C CA . SER A 1 100 ? 10.768 1.631 -8.214 1.00 81.12 100 SER A CA 1
ATOM 807 C C . SER A 1 100 ? 9.252 1.477 -8.284 1.00 81.12 100 SER A C 1
ATOM 809 O O . SER A 1 100 ? 8.676 1.447 -9.371 1.00 81.12 100 SER A O 1
ATOM 811 N N . TYR A 1 101 ? 8.599 1.465 -7.125 1.00 85.94 101 TYR A N 1
ATOM 812 C CA . TYR A 1 101 ? 7.143 1.438 -7.031 1.00 85.94 101 TYR A CA 1
ATOM 813 C C . TYR A 1 101 ? 6.621 2.615 -6.213 1.00 85.94 101 TYR A C 1
ATOM 815 O O . TYR A 1 101 ? 7.257 3.045 -5.246 1.00 85.94 101 TYR A O 1
ATOM 823 N N . PHE A 1 102 ? 5.444 3.110 -6.577 1.00 87.25 102 PHE A N 1
ATOM 824 C CA . PHE A 1 102 ? 4.758 4.196 -5.886 1.00 87.25 102 PHE A CA 1
ATOM 825 C C . PHE A 1 102 ? 3.296 3.820 -5.675 1.00 87.25 102 PHE A C 1
ATOM 827 O O . PHE A 1 102 ? 2.660 3.383 -6.623 1.00 87.25 102 PHE A O 1
ATOM 834 N N . ALA A 1 103 ? 2.754 4.011 -4.475 1.00 88.88 103 ALA A N 1
ATOM 835 C CA . ALA A 1 103 ? 1.335 3.865 -4.163 1.00 88.88 103 ALA A CA 1
ATOM 836 C C . ALA A 1 103 ? 0.743 5.252 -3.870 1.00 88.88 103 ALA A C 1
ATOM 838 O O . ALA A 1 103 ? 1.184 5.915 -2.935 1.00 88.88 103 ALA A O 1
ATOM 839 N N . ASN A 1 104 ? -0.210 5.719 -4.681 1.00 88.38 104 ASN A N 1
ATOM 840 C CA . ASN A 1 104 ? -0.767 7.079 -4.636 1.00 88.38 104 ASN A CA 1
ATOM 841 C C . ASN A 1 104 ? 0.313 8.168 -4.468 1.00 88.38 104 ASN A C 1
ATOM 843 O O . ASN A 1 104 ? 0.283 8.950 -3.521 1.00 88.38 104 ASN A O 1
ATOM 847 N N . ALA A 1 105 ? 1.323 8.166 -5.343 1.00 81.88 105 ALA A N 1
ATOM 848 C CA . ALA A 1 105 ? 2.508 9.034 -5.286 1.00 81.88 105 ALA A CA 1
ATOM 849 C C . ALA A 1 105 ? 3.456 8.831 -4.080 1.00 81.88 105 ALA A C 1
ATOM 851 O O . ALA A 1 105 ? 4.556 9.386 -4.074 1.00 81.88 105 ALA A O 1
ATOM 852 N N . GLY A 1 106 ? 3.105 7.981 -3.113 1.00 85.50 106 GLY A N 1
ATOM 853 C CA . GLY A 1 106 ? 3.990 7.550 -2.036 1.00 85.50 106 GLY A CA 1
ATOM 854 C C . GLY A 1 106 ? 4.991 6.499 -2.515 1.00 85.50 106 GLY A C 1
ATOM 855 O O . GLY A 1 106 ? 4.598 5.419 -2.944 1.00 85.50 106 GLY A O 1
ATOM 856 N N . ARG A 1 107 ? 6.294 6.776 -2.442 1.00 86.62 107 ARG A N 1
ATOM 857 C CA . ARG A 1 107 ? 7.360 5.851 -2.838 1.00 86.62 107 ARG A CA 1
ATOM 858 C C . ARG A 1 107 ? 7.408 4.661 -1.887 1.00 86.62 107 ARG A C 1
ATOM 860 O O . ARG A 1 107 ? 7.616 4.831 -0.687 1.00 86.62 107 ARG A O 1
ATOM 867 N N . ILE A 1 108 ? 7.289 3.454 -2.425 1.00 87.50 108 ILE A N 1
ATOM 868 C CA . ILE A 1 108 ? 7.499 2.223 -1.664 1.00 87.50 108 ILE A CA 1
ATOM 869 C C . ILE A 1 108 ? 8.994 2.111 -1.340 1.00 87.50 108 ILE A C 1
ATOM 871 O O . ILE A 1 108 ? 9.847 2.291 -2.212 1.00 87.50 108 ILE A O 1
ATOM 875 N N . CYS A 1 109 ? 9.313 1.870 -0.069 1.00 79.56 109 CYS A N 1
ATOM 876 C CA . CYS A 1 109 ? 10.683 1.743 0.416 1.00 79.56 109 CYS A CA 1
ATOM 877 C C . CYS A 1 109 ? 11.418 0.625 -0.338 1.00 79.56 109 CYS A C 1
ATOM 879 O O . CYS A 1 109 ? 10.870 -0.459 -0.530 1.00 79.56 109 CYS A O 1
ATOM 881 N N . ASN A 1 110 ? 12.650 0.917 -0.767 1.00 64.81 110 ASN A N 1
ATOM 882 C CA . ASN A 1 110 ? 13.407 0.147 -1.755 1.00 64.81 110 ASN A CA 1
ATOM 883 C C . ASN A 1 110 ? 13.395 -1.377 -1.517 1.00 64.81 110 ASN A C 1
ATOM 885 O O . ASN A 1 110 ? 13.731 -1.865 -0.435 1.00 64.81 110 ASN A O 1
ATOM 889 N N . HIS A 1 111 ? 13.092 -2.110 -2.591 1.00 52.34 111 HIS A N 1
ATOM 890 C CA . HIS A 1 111 ? 13.171 -3.572 -2.735 1.00 52.34 111 HIS A CA 1
ATOM 891 C C . HIS A 1 111 ? 14.611 -4.121 -2.610 1.00 52.34 111 HIS A C 1
ATOM 893 O O . HIS A 1 111 ? 14.789 -5.287 -2.277 1.00 52.34 111 HIS A O 1
ATOM 899 N N . GLU A 1 112 ? 15.637 -3.268 -2.731 1.00 39.09 112 GLU A N 1
ATOM 900 C CA . GLU A 1 112 ? 17.070 -3.625 -2.636 1.00 39.09 112 GLU A CA 1
ATOM 901 C C . GLU A 1 112 ? 17.518 -4.192 -1.275 1.00 39.09 112 GLU A C 1
ATOM 903 O O . GLU A 1 112 ? 18.587 -4.784 -1.180 1.00 39.09 112 GLU A O 1
ATOM 908 N N . SER A 1 113 ? 16.717 -4.041 -0.217 1.00 37.53 113 SER A N 1
ATOM 909 C CA . SER A 1 113 ? 17.063 -4.519 1.131 1.00 37.53 113 SER A CA 1
ATOM 910 C C . SER A 1 113 ? 16.384 -5.836 1.527 1.00 37.53 113 SER A C 1
ATOM 912 O O . SER A 1 113 ? 16.555 -6.284 2.655 1.00 37.53 113 SER A O 1
ATOM 914 N N . GLY A 1 114 ? 15.609 -6.472 0.637 1.00 40.69 114 GLY A N 1
ATOM 915 C CA . GLY A 1 114 ? 14.940 -7.751 0.931 1.00 40.69 114 GLY A CA 1
ATOM 916 C C . GLY A 1 114 ? 13.791 -7.671 1.951 1.00 40.69 114 GLY A C 1
ATOM 917 O O . GLY A 1 114 ? 13.274 -8.701 2.370 1.00 40.69 114 GLY A O 1
ATOM 918 N N . TYR A 1 115 ? 13.362 -6.463 2.336 1.00 45.59 115 TYR A N 1
ATOM 919 C CA . TYR A 1 115 ? 12.341 -6.218 3.369 1.00 45.59 115 TYR A CA 1
ATOM 920 C C . TYR A 1 115 ? 11.168 -5.356 2.876 1.00 45.59 115 TYR A C 1
ATOM 922 O O . TYR A 1 115 ? 10.643 -4.516 3.612 1.00 45.59 115 TYR A O 1
ATOM 930 N N . SER A 1 116 ? 10.749 -5.526 1.624 1.00 48.88 116 SER A N 1
ATOM 931 C CA . SER A 1 116 ? 9.663 -4.723 1.050 1.00 48.88 116 SER A CA 1
ATOM 932 C C . SER A 1 116 ? 8.273 -5.304 1.307 1.00 48.88 116 SER A C 1
ATOM 934 O O . SER A 1 116 ? 7.334 -4.526 1.406 1.00 48.88 116 SER A O 1
ATOM 936 N N . GLY A 1 117 ? 8.146 -6.625 1.462 1.00 50.69 117 GLY A N 1
ATOM 937 C CA . GLY A 1 117 ? 6.879 -7.332 1.642 1.00 50.69 117 GLY A CA 1
ATOM 938 C C . GLY A 1 117 ? 6.864 -8.156 2.925 1.00 50.69 117 GLY A C 1
ATOM 939 O O . GLY A 1 117 ? 7.616 -9.122 3.017 1.00 50.69 117 GLY A O 1
ATOM 940 N N . MET A 1 118 ? 6.018 -7.833 3.906 1.00 57.28 118 MET A N 1
ATOM 941 C CA . MET A 1 118 ? 5.716 -8.801 4.972 1.00 57.28 118 MET A CA 1
ATOM 942 C C . MET A 1 118 ? 4.415 -9.512 4.653 1.00 57.28 118 MET A C 1
ATOM 944 O O . MET A 1 118 ? 3.382 -8.867 4.486 1.00 57.28 118 MET A O 1
ATOM 948 N N . ILE A 1 119 ? 4.488 -10.838 4.574 1.00 58.38 119 ILE A N 1
ATOM 949 C CA . ILE A 1 119 ? 3.326 -11.687 4.352 1.00 58.38 119 ILE A CA 1
ATOM 950 C C . ILE A 1 119 ? 2.853 -12.190 5.711 1.00 58.38 119 ILE A C 1
ATOM 952 O O . ILE A 1 119 ? 3.603 -12.840 6.440 1.00 58.38 119 ILE A O 1
ATOM 956 N N . SER A 1 120 ? 1.611 -11.873 6.058 1.00 59.28 120 SER A N 1
ATOM 957 C CA . SER A 1 120 ? 0.954 -12.395 7.254 1.00 59.28 120 SER A CA 1
ATOM 958 C C . SER A 1 120 ? -0.315 -13.119 6.831 1.00 59.28 120 SER A C 1
ATOM 960 O O . SER A 1 120 ? -1.354 -12.493 6.637 1.00 59.28 120 SER A O 1
ATOM 962 N N . GLY A 1 121 ? -0.217 -14.437 6.635 1.00 71.06 121 GLY A N 1
ATOM 963 C CA . GLY A 1 121 ? -1.300 -15.225 6.047 1.00 71.06 121 GLY A CA 1
ATOM 964 C C . GLY A 1 121 ? -1.561 -14.798 4.601 1.00 71.06 121 GLY A C 1
ATOM 965 O O . GLY A 1 121 ? -0.684 -14.955 3.755 1.00 71.06 121 GLY A O 1
ATOM 966 N N . GLN A 1 122 ? -2.743 -14.242 4.330 1.00 79.50 122 GLN A N 1
ATOM 967 C CA . GLN A 1 122 ? -3.130 -13.710 3.016 1.00 79.50 122 GLN A CA 1
ATOM 968 C C . GLN A 1 122 ? -2.877 -12.201 2.861 1.00 79.50 122 GLN A C 1
ATOM 970 O O . GLN A 1 122 ? -3.222 -11.617 1.835 1.00 79.50 122 GLN A O 1
ATOM 975 N N . GLN A 1 123 ? -2.263 -11.550 3.844 1.00 82.38 123 GLN A N 1
ATOM 976 C CA . GLN A 1 123 ? -2.023 -10.112 3.788 1.00 82.38 123 GLN A CA 1
ATOM 977 C C . GLN A 1 123 ? -0.625 -9.783 3.283 1.00 82.38 123 GLN A C 1
ATOM 979 O O . GLN A 1 123 ? 0.350 -10.375 3.749 1.00 82.38 123 GLN A O 1
ATOM 984 N N . TYR A 1 124 ? -0.526 -8.778 2.416 1.00 85.94 124 TYR A N 1
ATOM 985 C CA . TYR A 1 124 ? 0.741 -8.183 1.990 1.00 85.94 124 TYR A CA 1
ATOM 986 C C . TYR A 1 124 ? 0.944 -6.832 2.673 1.00 85.94 124 TYR A C 1
ATOM 988 O O . TYR A 1 124 ? 0.024 -6.024 2.731 1.00 85.94 124 TYR A O 1
ATOM 996 N N . LEU A 1 125 ? 2.151 -6.562 3.159 1.00 86.38 125 LEU A N 1
ATOM 997 C CA . LEU A 1 125 ? 2.546 -5.254 3.682 1.00 86.38 125 LEU A CA 1
ATOM 998 C C . LEU A 1 125 ? 3.665 -4.662 2.841 1.00 86.38 125 LEU A C 1
ATOM 1000 O O . LEU A 1 125 ? 4.741 -5.251 2.804 1.00 86.38 125 LEU A O 1
ATOM 1004 N N . TYR A 1 126 ? 3.463 -3.453 2.328 1.00 87.25 126 TYR A N 1
ATOM 1005 C CA . TYR A 1 126 ? 4.501 -2.629 1.723 1.00 87.25 126 TYR A CA 1
ATOM 1006 C C . TYR A 1 126 ? 4.771 -1.387 2.565 1.00 87.25 126 TYR A C 1
ATOM 1008 O O . TYR A 1 126 ? 3.858 -0.637 2.910 1.00 87.25 126 TYR A O 1
ATOM 1016 N N . LYS A 1 127 ? 6.043 -1.153 2.894 1.00 87.81 127 LYS A N 1
ATOM 1017 C CA . LYS A 1 127 ? 6.468 0.065 3.594 1.00 87.81 127 LYS A CA 1
ATOM 1018 C C . LYS A 1 127 ? 6.562 1.229 2.615 1.00 87.81 127 LYS A C 1
ATOM 1020 O O . LYS A 1 127 ? 7.141 1.076 1.543 1.00 87.81 127 LYS A O 1
ATOM 1025 N N . VAL A 1 128 ? 6.054 2.395 2.998 1.00 87.88 128 VAL A N 1
ATOM 1026 C CA . VAL A 1 128 ? 6.091 3.618 2.186 1.00 87.88 128 VAL A CA 1
ATOM 1027 C C . VAL A 1 128 ? 7.038 4.632 2.829 1.00 87.88 128 VAL A C 1
ATOM 1029 O O . VAL A 1 128 ? 6.933 4.929 4.016 1.00 87.88 128 VAL A O 1
ATOM 1032 N N . CYS A 1 129 ? 7.986 5.137 2.044 1.00 86.38 129 CYS A N 1
ATOM 1033 C CA . CYS A 1 129 ? 9.066 6.036 2.462 1.00 86.38 129 CYS 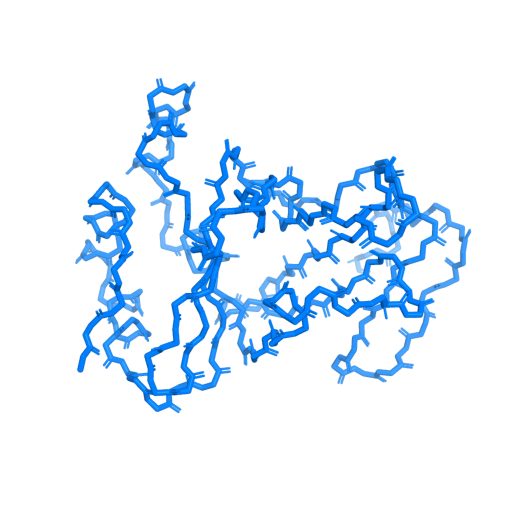A CA 1
ATOM 1034 C C . CYS A 1 129 ? 8.780 7.511 2.141 1.00 86.38 129 CYS A C 1
ATOM 1036 O O . CYS A 1 129 ? 9.605 8.377 2.411 1.00 86.38 129 CYS A O 1
ATOM 1038 N N . SER A 1 130 ? 7.619 7.811 1.566 1.00 86.31 130 SER A N 1
ATOM 1039 C CA . SER A 1 130 ? 7.121 9.171 1.374 1.00 86.31 130 SER A CA 1
ATOM 1040 C C . SER A 1 130 ? 5.605 9.194 1.608 1.00 86.31 130 SER A C 1
ATOM 1042 O O . SER A 1 130 ? 4.976 8.133 1.585 1.00 86.31 130 SER A O 1
ATOM 1044 N N . PRO A 1 131 ? 4.990 10.358 1.876 1.00 84.75 131 PRO A N 1
ATOM 1045 C CA . PRO A 1 131 ? 3.552 10.419 2.112 1.00 84.75 131 PRO A CA 1
ATOM 1046 C C . PRO A 1 131 ? 2.775 9.919 0.888 1.00 84.75 131 PRO A C 1
ATOM 1048 O O . PRO A 1 131 ? 3.149 10.207 -0.250 1.00 84.75 131 PRO A O 1
ATOM 1051 N N . MET A 1 132 ? 1.696 9.174 1.135 1.00 86.38 132 MET A N 1
ATOM 1052 C CA . MET A 1 132 ? 0.710 8.845 0.106 1.00 86.38 132 MET A CA 1
ATOM 1053 C C . MET A 1 132 ? -0.252 10.022 -0.042 1.00 86.38 132 MET A C 1
ATOM 1055 O O . MET A 1 132 ? -0.701 10.590 0.950 1.00 86.38 132 MET A O 1
ATOM 1059 N N . GLY A 1 133 ? -0.543 10.396 -1.282 1.00 82.25 133 GLY A N 1
ATOM 1060 C CA . GLY A 1 133 ? -1.605 11.333 -1.621 1.00 82.25 133 GLY A CA 1
ATOM 1061 C C . GLY A 1 133 ? -2.870 10.605 -2.074 1.00 82.25 133 GLY A C 1
ATOM 1062 O O . GLY A 1 133 ? -3.135 9.467 -1.693 1.00 82.25 133 GLY A O 1
ATOM 1063 N N . ASN A 1 134 ? -3.620 11.260 -2.960 1.00 75.88 134 ASN A N 1
ATOM 1064 C CA . ASN A 1 134 ? -4.851 10.729 -3.561 1.00 75.88 134 ASN A CA 1
ATOM 1065 C C . ASN A 1 134 ? -4.736 10.534 -5.084 1.00 75.88 134 ASN A C 1
ATOM 1067 O O . ASN A 1 134 ? -5.733 10.294 -5.757 1.00 75.88 134 ASN A O 1
ATOM 1071 N N . GLN A 1 135 ? -3.534 10.695 -5.641 1.00 72.19 135 GLN A N 1
ATOM 1072 C CA . GLN A 1 135 ? -3.292 10.735 -7.083 1.00 72.19 135 GLN A CA 1
ATOM 1073 C C . GLN A 1 135 ? -2.215 9.723 -7.493 1.00 72.19 135 GLN A C 1
ATOM 1075 O O . GLN A 1 135 ? -1.332 9.415 -6.685 1.00 72.19 135 GLN A O 1
ATOM 1080 N N . PRO A 1 136 ? -2.245 9.217 -8.740 1.00 66.00 136 PRO A N 1
ATOM 1081 C CA . PRO A 1 136 ? -1.141 8.437 -9.291 1.00 66.00 136 PRO A CA 1
ATOM 1082 C C . PRO A 1 136 ? 0.149 9.264 -9.347 1.00 66.00 136 PRO A C 1
ATOM 1084 O O . PRO A 1 136 ? 0.124 10.493 -9.422 1.00 66.00 136 PRO A O 1
ATOM 1087 N N . TYR A 1 137 ? 1.298 8.587 -9.355 1.00 65.38 137 TYR A N 1
ATOM 1088 C CA . TYR A 1 137 ? 2.574 9.273 -9.536 1.00 65.38 137 TYR A CA 1
ATOM 1089 C C . TYR A 1 137 ? 2.701 9.790 -10.982 1.00 65.38 137 TYR A C 1
ATOM 1091 O O . TYR A 1 137 ? 2.813 9.011 -11.934 1.00 65.38 137 TYR A O 1
ATOM 1099 N N . LEU A 1 138 ? 2.696 11.119 -11.141 1.00 58.31 138 LEU A N 1
ATOM 1100 C CA . LEU A 1 138 ? 2.575 11.816 -12.432 1.00 58.31 138 LEU A CA 1
ATOM 1101 C C . LEU A 1 138 ? 3.715 11.534 -13.428 1.00 58.31 138 LEU A C 1
ATOM 1103 O O . LEU A 1 138 ? 3.525 11.721 -14.626 1.00 58.31 138 LEU A O 1
ATOM 1107 N N . GLY A 1 139 ? 4.861 11.011 -12.979 1.00 50.66 139 GLY A N 1
ATOM 1108 C CA . GLY A 1 139 ? 5.983 10.648 -13.858 1.00 50.66 139 GLY A CA 1
ATOM 1109 C C . GLY A 1 139 ? 5.714 9.476 -14.818 1.00 50.66 139 GLY A C 1
ATOM 1110 O O . GLY A 1 139 ? 6.570 9.164 -15.639 1.00 50.66 139 GLY A O 1
ATOM 1111 N N . THR A 1 140 ? 4.553 8.816 -14.722 1.00 47.34 140 THR A N 1
ATOM 1112 C CA . THR A 1 140 ? 4.212 7.585 -15.475 1.00 47.34 140 THR A CA 1
ATOM 1113 C C . THR A 1 140 ? 2.753 7.532 -15.947 1.00 47.34 140 THR A C 1
ATOM 1115 O O . THR A 1 140 ? 2.244 6.468 -16.308 1.00 47.34 140 THR A O 1
ATOM 1118 N N . ALA A 1 141 ? 2.053 8.672 -15.948 1.00 42.97 141 ALA A N 1
ATOM 1119 C CA . ALA A 1 141 ? 0.615 8.781 -16.226 1.00 42.97 141 ALA A CA 1
ATOM 1120 C C . ALA A 1 141 ? 0.197 8.414 -17.674 1.00 42.97 141 ALA A C 1
ATOM 1122 O O . ALA A 1 141 ? -0.880 8.793 -18.121 1.00 42.97 141 ALA A O 1
ATOM 1123 N N . LEU A 1 142 ? 1.028 7.684 -18.423 1.00 43.75 142 LEU A N 1
ATOM 1124 C CA . LEU A 1 142 ? 0.778 7.284 -19.807 1.00 43.75 142 LEU A CA 1
ATOM 1125 C C . LEU A 1 142 ? 0.044 5.938 -19.940 1.00 43.75 142 LEU A C 1
ATOM 1127 O O . LEU A 1 142 ? -0.333 5.571 -21.050 1.00 43.75 142 LEU A O 1
ATOM 1131 N N . SER A 1 143 ? -0.202 5.193 -18.854 1.00 46.34 143 SER A N 1
ATOM 1132 C CA . SER A 1 143 ? -1.024 3.972 -18.924 1.00 46.34 143 SER A CA 1
ATOM 1133 C C . SER A 1 143 ? -1.645 3.603 -17.567 1.00 46.34 143 SER A C 1
ATOM 1135 O O . SER A 1 143 ? -1.026 2.910 -16.758 1.00 46.34 143 SER A O 1
ATOM 1137 N N . LEU A 1 144 ? -2.861 4.097 -17.303 1.00 44.50 144 LEU A N 1
ATOM 1138 C CA . LEU A 1 144 ? -3.691 3.733 -16.144 1.00 44.50 144 LEU A CA 1
ATOM 1139 C C . LEU A 1 144 ? -4.620 2.572 -16.522 1.00 44.50 144 LEU A C 1
ATOM 1141 O O . LEU A 1 144 ? -5.329 2.667 -17.523 1.00 44.50 144 LEU A O 1
ATOM 1145 N N . VAL A 1 145 ? -4.664 1.492 -15.733 1.00 47.94 145 VAL A N 1
ATOM 1146 C CA . VAL A 1 145 ? -5.599 0.373 -15.966 1.00 47.94 145 VAL A CA 1
ATOM 1147 C C . VAL A 1 145 ? -6.220 -0.128 -14.672 1.00 47.94 145 VAL A C 1
ATOM 1149 O O . VAL A 1 145 ? -5.518 -0.438 -13.709 1.00 47.94 145 VAL A O 1
ATOM 1152 N N . ASN A 1 146 ? -7.548 -0.257 -14.687 1.00 43.56 146 ASN A N 1
ATOM 1153 C CA . ASN A 1 146 ? -8.316 -0.870 -13.613 1.00 43.56 146 ASN A CA 1
ATOM 1154 C C . ASN A 1 146 ? -8.402 -2.384 -13.806 1.00 43.56 146 ASN A C 1
ATOM 1156 O O . ASN A 1 146 ? -9.187 -2.902 -14.598 1.00 43.56 146 ASN A O 1
ATOM 1160 N N . ASP A 1 147 ? -7.568 -3.096 -13.056 1.00 43.28 147 ASP A N 1
ATOM 1161 C CA . ASP A 1 147 ? -7.437 -4.553 -13.129 1.00 43.28 147 ASP A CA 1
ATOM 1162 C C . ASP A 1 147 ? -8.677 -5.287 -12.593 1.00 43.28 147 ASP A C 1
ATOM 1164 O O . ASP A 1 147 ? -8.919 -6.432 -12.951 1.00 43.28 147 ASP A O 1
ATOM 1168 N N . ALA A 1 148 ? -9.5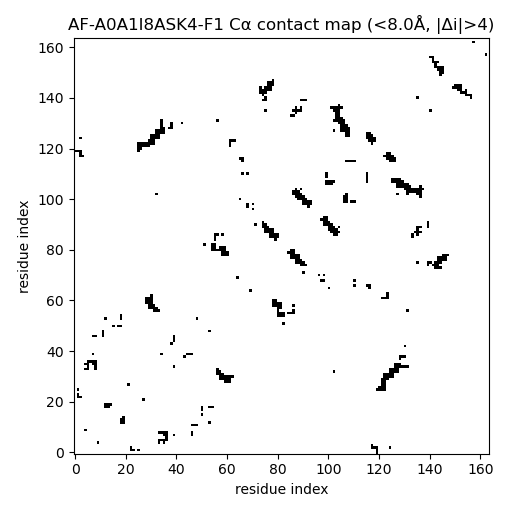13 -4.622 -11.785 1.00 48.09 148 ALA A N 1
ATOM 1169 C CA . ALA A 1 148 ? -10.747 -5.220 -11.275 1.00 48.09 148 ALA A CA 1
ATOM 1170 C C . ALA A 1 148 ? -11.837 -5.369 -12.355 1.00 48.09 148 ALA A C 1
ATOM 1172 O O . ALA A 1 148 ? -12.788 -6.121 -12.155 1.00 48.09 148 ALA A O 1
ATOM 1173 N N . LYS A 1 149 ? -11.715 -4.661 -13.489 1.00 44.84 149 LYS A N 1
ATOM 1174 C CA . LYS A 1 149 ? -12.700 -4.685 -14.588 1.00 44.84 149 LYS A CA 1
ATOM 1175 C C . LYS A 1 149 ? -12.119 -5.024 -15.964 1.00 44.84 149 LYS A C 1
ATOM 1177 O O . LYS A 1 149 ? -12.876 -5.162 -16.915 1.00 44.84 149 LYS A O 1
ATOM 1182 N N . GLY A 1 150 ? -10.797 -5.162 -16.096 1.00 41.62 150 GLY A N 1
ATOM 1183 C CA . GLY A 1 150 ? -10.154 -5.424 -17.390 1.00 41.62 150 GLY A CA 1
ATOM 1184 C C . GLY A 1 150 ? -10.231 -4.255 -18.385 1.00 41.62 150 GLY A C 1
ATOM 1185 O O . GLY A 1 150 ? -9.876 -4.418 -19.550 1.00 41.62 150 GLY A O 1
ATOM 1186 N N . GLU A 1 151 ? -10.658 -3.072 -17.940 1.00 43.47 151 GLU A N 1
ATOM 1187 C CA . GLU A 1 151 ? -10.833 -1.889 -18.782 1.00 43.47 151 GLU A CA 1
ATOM 1188 C C . GLU A 1 151 ? -9.517 -1.102 -18.878 1.00 43.47 151 GLU A C 1
ATOM 1190 O O . GLU A 1 151 ? -8.904 -0.716 -17.875 1.00 43.47 151 GLU A O 1
ATOM 1195 N N . ALA A 1 152 ? -9.054 -0.886 -20.110 1.00 41.22 152 ALA A N 1
ATOM 1196 C CA . ALA A 1 152 ? -7.942 0.006 -20.404 1.00 41.22 152 ALA A CA 1
ATOM 1197 C C . ALA A 1 152 ? -8.475 1.437 -20.540 1.00 41.22 152 ALA A C 1
ATOM 1199 O O . ALA A 1 152 ? -9.304 1.690 -21.412 1.00 41.22 152 ALA A O 1
ATOM 1200 N N . PHE A 1 153 ? -7.997 2.373 -19.715 1.00 44.00 153 PHE A N 1
ATOM 1201 C CA . PHE A 1 153 ? -8.276 3.786 -19.962 1.00 44.00 153 PHE A CA 1
ATOM 1202 C C . PHE A 1 153 ? -7.439 4.250 -21.162 1.00 44.00 153 PHE A C 1
ATOM 1204 O O . PHE A 1 153 ? -6.262 3.879 -21.259 1.00 44.00 153 PHE A O 1
ATOM 1211 N N . PRO A 1 154 ? -8.023 5.010 -22.106 1.00 36.38 154 PRO A N 1
ATOM 1212 C CA . PRO A 1 154 ? -7.297 5.489 -23.274 1.00 36.38 154 PRO A CA 1
ATOM 1213 C C . PRO A 1 154 ? -6.081 6.318 -22.843 1.00 36.38 154 PRO A C 1
ATOM 1215 O O . PRO A 1 154 ? -6.134 7.059 -21.867 1.00 36.38 154 PRO A O 1
ATOM 1218 N N . THR A 1 155 ? -4.982 6.191 -23.590 1.00 40.62 155 THR A N 1
ATOM 1219 C CA . THR A 1 155 ? -3.637 6.765 -23.359 1.00 40.62 155 THR A CA 1
ATOM 1220 C C . THR A 1 155 ? -3.558 8.293 -23.473 1.00 40.62 155 THR A C 1
ATOM 1222 O O . THR A 1 155 ? -2.517 8.851 -23.813 1.00 40.62 155 THR A O 1
ATOM 1225 N N . THR A 1 156 ? -4.654 8.989 -23.203 1.00 36.56 156 THR A N 1
ATOM 1226 C CA . THR A 1 156 ? -4.710 10.448 -23.183 1.00 36.56 156 THR A CA 1
ATOM 1227 C C . THR A 1 156 ? -4.830 10.870 -21.731 1.0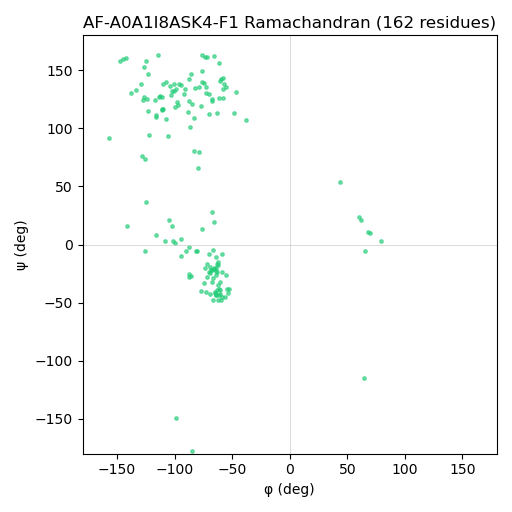0 36.56 156 THR A C 1
ATOM 1229 O O . THR A 1 156 ? -5.519 10.205 -20.966 1.00 36.56 156 THR A O 1
ATOM 1232 N N . VAL A 1 157 ? -4.125 11.939 -21.354 1.00 41.81 157 VAL A N 1
ATOM 1233 C CA . VAL A 1 157 ? -4.188 12.571 -20.029 1.00 41.81 157 VAL A CA 1
ATOM 1234 C C . VAL A 1 157 ? -5.634 12.556 -19.532 1.00 41.81 157 VAL A C 1
ATOM 1236 O O . VAL A 1 157 ? -6.463 13.281 -20.076 1.00 41.81 157 VAL A O 1
ATOM 1239 N N . VAL A 1 158 ? -5.933 11.698 -18.552 1.00 42.47 158 VAL A N 1
ATOM 1240 C CA . VAL A 1 158 ? -7.267 11.620 -17.949 1.00 42.47 158 VAL A CA 1
A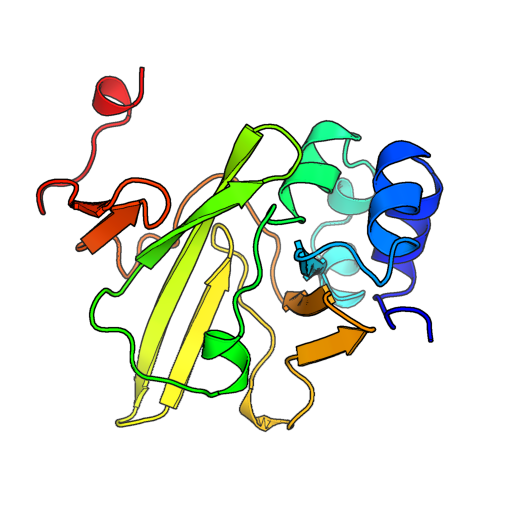TOM 1241 C C . VAL A 1 158 ? -7.504 12.967 -17.289 1.00 42.47 158 VAL A C 1
ATOM 1243 O O . VAL A 1 158 ? -6.773 13.341 -16.363 1.00 42.47 158 VAL A O 1
ATOM 1246 N N . LYS A 1 1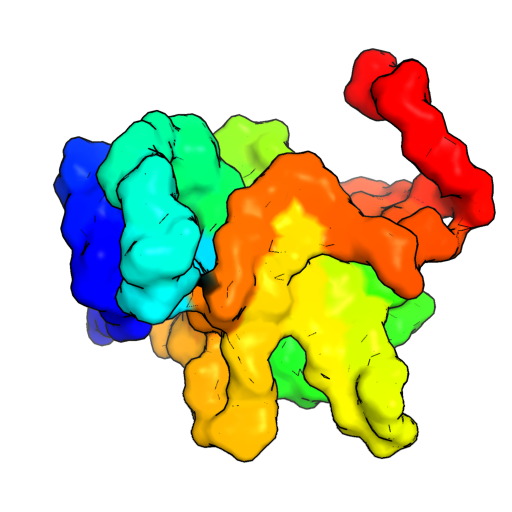59 ? -8.460 13.738 -17.806 1.00 41.41 159 LYS A N 1
ATOM 1247 C CA . LYS A 1 159 ? -8.840 14.994 -17.169 1.00 41.41 159 LYS A CA 1
ATOM 1248 C C . LYS A 1 159 ? -9.683 14.648 -15.952 1.00 41.41 159 LYS A C 1
ATOM 1250 O O . LYS A 1 159 ? -10.393 13.649 -15.942 1.00 41.41 159 LYS A O 1
ATOM 1255 N N . PHE A 1 160 ? -9.620 15.477 -14.914 1.00 40.62 160 PHE A N 1
ATOM 1256 C CA . PHE A 1 160 ? -10.446 15.286 -13.714 1.00 40.62 160 PHE A CA 1
ATOM 1257 C C . PHE A 1 160 ? -11.947 15.203 -14.033 1.00 40.62 160 PHE A C 1
ATOM 1259 O O . PHE A 1 160 ? -12.690 14.554 -13.306 1.00 40.62 160 PHE A O 1
ATOM 1266 N N . GLU A 1 161 ? -12.362 15.818 -15.139 1.00 44.47 161 GLU A N 1
ATOM 1267 C CA . GLU A 1 161 ? -13.717 15.784 -15.693 1.00 44.47 161 GLU A CA 1
ATOM 1268 C C . GLU A 1 161 ? -14.162 14.381 -16.152 1.00 44.47 161 GLU A C 1
ATOM 1270 O O . GLU A 1 161 ? -15.356 14.114 -16.199 1.00 44.47 161 GLU A O 1
ATOM 1275 N N . ASP A 1 162 ? -13.227 13.474 -16.453 1.00 38.91 162 ASP A N 1
ATOM 1276 C CA . ASP A 1 162 ? -13.521 12.124 -16.957 1.00 38.91 162 ASP A CA 1
ATOM 1277 C C . ASP A 1 162 ? -13.748 11.095 -15.826 1.00 38.91 162 ASP A C 1
ATOM 1279 O O . ASP A 1 162 ? -13.997 9.918 -16.089 1.00 38.91 162 ASP A O 1
ATOM 1283 N N . LEU A 1 163 ? -13.616 11.516 -14.560 1.00 42.66 163 LEU A N 1
ATOM 1284 C CA . LEU A 1 163 ? -13.728 10.669 -13.362 1.00 42.66 163 LEU A CA 1
ATOM 1285 C C . LEU A 1 163 ? -15.011 10.922 -12.545 1.00 42.66 163 LEU A C 1
ATOM 1287 O O . LEU A 1 163 ? -15.155 10.325 -11.474 1.00 42.66 163 LEU A O 1
ATOM 1291 N N . SER A 1 164 ? -15.903 11.805 -13.013 1.00 34.25 164 SER A N 1
ATOM 1292 C CA . SER A 1 164 ? -17.195 12.118 -12.377 1.00 34.25 164 SER A CA 1
ATOM 1293 C C . SER A 1 164 ? -18.331 11.230 -12.866 1.00 34.25 164 SER A C 1
ATOM 1295 O O . SER A 1 164 ? -18.484 11.139 -14.105 1.00 34.25 164 SER A O 1
#

Mean predicted aligned error: 10.3 Å

Foldseek 3Di:
DFDDAAPLLVVLQVVDPVSVVVRVPLQQLKEAAGEHPVQCVVVVCVSVDDPLRSQLRMFSHHDCVVLVLDDDPAQWEWTAGPNRAIWIWGWDDPDVSAIWIDTQNFTFDGSVVVPQWDRRRNYTYTYTHHDHDRHHNPVRLQWYDYPVVRDTDHRDRCDPVNVD

pLDDT: mean 73.94, std 17.65, range [34.25, 92.06]

=== Feature glossary ===
Feature key, reading from the visual/contextual features back to the raw sequence:

Rendered structure images. Structure images are PyMOL renders from six orthogonal camera directions. Cartoon representation draws helices as coils and strands as arrows; sticks shows the backbone as bonds; surface shows the solvent-excluded envelope. Rainbow coloring maps sequence position to hue (blue→red, N→C); chain coloring assigns a distinct color per polypeptide.

Contact-map, Ramachandran, and PAE plots. Three diagnostic plots accompany the record. The Cα contact map visualizes the tertiary structure as a 2D adjacency matrix (8 Å cutoff, sequence-local contacts suppressed). The Ramachandran plot shows the distribution of backbone (φ, ψ) torsions, with points in the α and β basins reflecting secondary structure content. The PAE plot shows AlphaFold's inter-residue confidence as a color matrix.

InterPro / GO / CATH / organism. The annotation block draws on four external resources. InterPro: which protein families and domains the sequence belongs to. GO: standardized terms for what the protein does, what process it participates in, and where in the cell it acts. CATH: which structural fold it has in the CATH hierarchy. Organism: the species of origin.

Nearest PDB structures. Structural nearest neighbors (via Foldseek easy-search vs the PDB). Reported per hit: target PDB id, E-value, and alignment TM-score. A TM-score above ~0.5 is the conventional threshold for 'same fold'.

Predicted aligned error. Predicted aligned error is AlphaFold's pairwise confidence. Unlike pLDDT (per-residue), PAE is per-residue-pair and captures whether two parts of the structure are correctly placed relative to each other. Units are ångströms of expected positional error.

Solvent-accessible surface area. SASA measures how much of the protein is reachable by solvent. It is computed by rolling a water-sized probe over the atomic surface and summing the exposed area (Å²). Per-residue SASA distinguishes core (buried, low SASA) from surface (exposed, high SASA) residues; total SASA is a whole-molecule size measure.

B-factor. Crystallographic B-factors measure how much each atom's electron density is smeared out, in Å². They rise in mobile loops and surface residues and fall in the buried interior. In AlphaFold models this column is repurposed to hold pLDDT instead.

pLDDT. For AlphaFold models, the B-factor field carries pLDDT — the model's own estimate of local accuracy on a 0–100 scale. Regions with pLDDT<50 should be treated as essentially unmodeled; they often correspond to intrinsically disordered segments.

Backbone torsions (φ/ψ). φ (phi) and ψ (psi) are the two rotatable backbone dihedrals per residue: φ is the C(i-1)–N–Cα–C torsion, ψ is the N–Cα–C–N(i+1) torsion, both in degrees on (−180°, 180°]. α-helical residues cluster near (−60°, −45°); β-strand residues near (−120°, +130°). A Ramachandran plot is simply a scatter of (φ, ψ) for every residue.

Radius of gyration, Cα contacts, bounding box. Radius of gyration (Rg) is the root-mean-square distance of Cα atoms from their centroid — a single number for overall size and compactness. A globular domain of N residues has Rg ≈ 2.2·N^0.38 Å; an extended or disordered chain has a much larger Rg. The Cα contact count is the number of residue pairs whose Cα atoms are within 8 Å and are more than four positions apart in sequence — a standard proxy for tertiary packing density. The bounding box is the smallest axis-aligned box enclosing all Cα atoms.

Secondary structure (3-state, P-SEA). Three-state secondary structure (P-SEA) collapses the eight DSSP classes into helix (a), strand (b), and coil (c). P-SEA assigns these from Cα geometry alone — distances and angles — without requiring backbone oxygens, so it works on any Cα trace.

Secondary structure (8-state, DSSP). Secondary structure is the local, repeating backbone conformation. DSSP classifies it into eight states by reading the hydrogen-bond network: three helix types (H, G, I), two β types (E, B), two non-regular types (T, S), and unstructured coil (-).

Foldseek 3Di. The Foldseek 3Di string encodes local tertiary geometry as a 20-letter alphabet — one character per residue — derived from the relative positions of nearby Cα atoms. Unlike the amino-acid sequence, 3Di is a direct function of the 3D structure, so two proteins with the same fold have similar 3Di strings even at low sequence identity.

mmCIF coordinates. Structure coordinates are given as an mmCIF _atom_site loop: one row per atom with element, residue name, chain id, sequence number, and x/y/z position in Å. Only the four main-chain atoms per residue are included here; side chains are omitted to keep the record compact.

Sequence. This is the polypeptide sequence — one letter per residue, N-terminus first. Length ranges from a few dozen residues for small domains to over a thousand for large multi-domain proteins.